Protein AF-A0A357D4H4-F1 (afdb_monomer)

Solvent-accessible surface area (backbone atoms only — not comparable to full-atom values): 7806 Å² total; per-residue (Å²): 112,72,70,62,55,54,53,52,71,74,41,50,67,60,53,51,51,52,50,49,52,51,50,51,52,51,49,57,53,60,74,63,67,78,84,83,86,59,73,69,75,79,47,66,81,84,36,70,66,51,52,49,48,52,51,50,29,73,74,76,49,67,92,80,77,86,85,83,90,84,86,66,99,58,68,88,38,75,67,47,45,49,52,51,43,51,52,43,56,57,50,52,69,38,90,89,48,89,76,65,87,48,75,76,66,40,68,38,79,43,84,51,102,90,47,81,47,78,41,72,63,109

Radius of gyration: 29.45 Å; Cα contacts (8 Å, |Δi|>4): 64; chains: 1; bounding box: 69×34×75 Å

pLDDT: mean 87.67, std 8.72, range [54.56, 97.25]

Foldseek 3Di:
DVVVVVVCVVCVPVVVVVVVVVCVVVVVVVVVDDDDPDPLVVDDCPPVVSVVQVVCCVVVNDPDDDDDDDDDPDCPDPVNLVVQVVVLVVQCPDPPDPHGDDLQPDWDWDQDPVGIDTDRND

Mean predicted aligned error: 9.95 Å

Secondary structure (DSSP, 8-state):
-HHHHHHHHH-HHHHHHHHHHHHHHHHHHHTTPPPP--GGGGS-TT-HHHHHHHHHHHHH--S---------S-TTSHHHHHHHHHHHHHHHTSTT------TTTPEEEEEETTEEEEEE--

Sequence (122 aa):
MKKLANITTNYPRTIIVITLILTVFFGYFAARVTMTTNIKEFFPQDDPRVMTYDRVEAEFGGAEYIMLALEAEDLFTPETIRNIDLITRDLEQIEGVANVRSLTSVDEIKGTEWGLELSPLV

Nearest PDB structures (foldseek):
  8tau-assembly1_N  TM=2.282E-01  e=6.348E+00  Homo sapiens

Structure (mmCIF, N/CA/C/O backbone):
data_AF-A0A357D4H4-F1
#
_entry.id   AF-A0A357D4H4-F1
#
loop_
_atom_site.group_PDB
_atom_site.id
_atom_site.type_symbol
_atom_site.label_atom_id
_atom_site.label_alt_id
_atom_site.label_comp_id
_atom_site.label_asym_id
_atom_site.label_entity_id
_atom_site.label_seq_id
_atom_site.pdbx_PDB_ins_code
_atom_site.Cartn_x
_atom_site.Cartn_y
_atom_site.Cartn_z
_atom_site.occupancy
_atom_site.B_iso_or_equiv
_atom_site.auth_seq_id
_atom_site.auth_comp_id
_atom_site.auth_asym_id
_atom_site.auth_atom_id
_atom_site.pdbx_PDB_model_num
ATOM 1 N N . MET A 1 1 ? 33.623 -11.910 -43.019 1.00 54.56 1 MET A N 1
ATOM 2 C CA . MET A 1 1 ? 34.345 -10.910 -42.194 1.00 54.56 1 MET A CA 1
ATOM 3 C C . MET A 1 1 ? 34.771 -9.651 -42.963 1.00 54.56 1 MET A C 1
ATOM 5 O O . MET A 1 1 ? 34.445 -8.570 -42.499 1.00 54.56 1 MET A O 1
ATOM 9 N N . LYS A 1 2 ? 35.394 -9.735 -44.155 1.00 59.03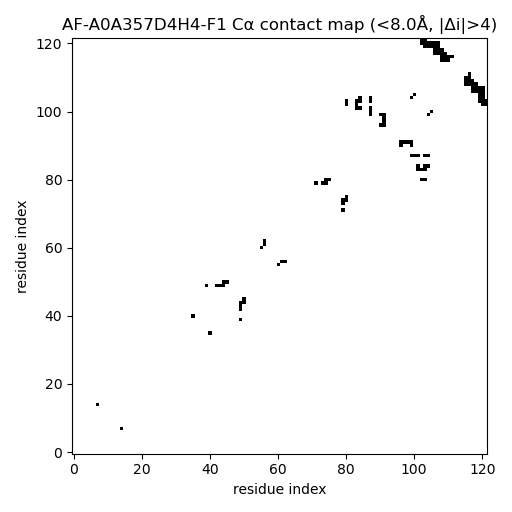 2 LYS A N 1
ATOM 10 C CA . LYS A 1 2 ? 35.844 -8.540 -44.919 1.00 59.03 2 LYS A CA 1
ATOM 11 C C . LYS A 1 2 ? 34.732 -7.539 -45.307 1.00 59.03 2 LYS A C 1
ATOM 13 O O . LYS A 1 2 ? 34.979 -6.342 -45.322 1.00 59.03 2 LYS A O 1
ATOM 18 N N . LYS A 1 3 ? 33.505 -8.010 -45.576 1.00 62.72 3 LYS A N 1
ATOM 19 C CA . LYS A 1 3 ? 32.351 -7.148 -45.923 1.00 62.72 3 LYS A CA 1
ATOM 20 C C . LYS A 1 3 ? 31.852 -6.285 -44.756 1.00 62.72 3 LYS A C 1
ATOM 22 O O . LYS A 1 3 ? 31.532 -5.126 -44.974 1.00 62.72 3 LYS A O 1
ATOM 27 N N . LEU A 1 4 ? 31.818 -6.840 -43.540 1.00 63.28 4 LEU A N 1
ATOM 28 C CA . LEU A 1 4 ? 31.440 -6.097 -42.332 1.00 63.28 4 LEU A CA 1
ATOM 29 C C . LEU A 1 4 ? 32.479 -5.018 -42.032 1.00 63.28 4 LEU A C 1
ATOM 31 O O . LEU A 1 4 ? 32.105 -3.869 -41.870 1.00 63.28 4 LEU A O 1
ATOM 35 N N . ALA A 1 5 ? 33.768 -5.372 -42.089 1.00 64.75 5 ALA A N 1
ATOM 36 C CA . ALA A 1 5 ? 34.864 -4.429 -41.876 1.00 64.75 5 ALA A CA 1
ATOM 37 C C . ALA A 1 5 ? 34.809 -3.225 -42.833 1.00 64.75 5 ALA A C 1
ATOM 39 O O . ALA A 1 5 ? 34.964 -2.100 -42.380 1.00 64.75 5 ALA A O 1
ATOM 40 N N . ASN A 1 6 ? 34.517 -3.451 -44.122 1.00 66.12 6 ASN A N 1
ATOM 41 C CA . ASN A 1 6 ? 34.421 -2.377 -45.121 1.00 66.12 6 ASN A CA 1
ATOM 42 C C . ASN A 1 6 ? 33.239 -1.421 -44.884 1.00 66.12 6 ASN A C 1
ATOM 44 O O . ASN A 1 6 ? 33.313 -0.244 -45.221 1.00 66.12 6 ASN A O 1
ATOM 48 N N . ILE A 1 7 ? 32.137 -1.922 -44.322 1.00 68.38 7 ILE A N 1
ATOM 49 C CA . ILE A 1 7 ? 30.976 -1.098 -43.963 1.00 68.38 7 ILE A CA 1
ATOM 50 C C . ILE A 1 7 ? 31.313 -0.220 -42.752 1.00 68.38 7 ILE A C 1
ATOM 52 O O . ILE A 1 7 ? 30.966 0.962 -42.744 1.00 68.38 7 ILE A O 1
ATOM 56 N N . THR A 1 8 ? 32.048 -0.759 -41.772 1.00 68.00 8 THR A N 1
ATOM 57 C CA . THR A 1 8 ? 32.466 -0.008 -40.583 1.00 68.00 8 THR A CA 1
ATOM 58 C C . THR A 1 8 ? 33.466 1.103 -40.895 1.00 68.00 8 THR A C 1
ATOM 60 O O . THR A 1 8 ? 33.368 2.180 -40.311 1.00 68.00 8 THR A O 1
ATOM 63 N N . THR A 1 9 ? 34.400 0.889 -41.829 1.00 72.12 9 THR A N 1
ATOM 64 C CA . THR A 1 9 ? 35.382 1.912 -42.233 1.00 72.12 9 THR A CA 1
ATOM 65 C C . THR A 1 9 ? 34.817 2.985 -43.160 1.00 72.12 9 THR A C 1
ATOM 67 O O . THR A 1 9 ? 35.269 4.124 -43.082 1.00 72.12 9 THR A O 1
ATOM 70 N N . ASN A 1 10 ? 33.832 2.668 -44.008 1.00 76.81 10 ASN A N 1
ATOM 71 C CA . ASN A 1 10 ? 33.301 3.632 -44.982 1.00 76.81 10 ASN A CA 1
ATOM 72 C C . ASN A 1 10 ? 32.217 4.564 -44.408 1.00 76.81 10 ASN A C 1
ATOM 74 O O . ASN A 1 10 ? 32.049 5.672 -44.914 1.00 76.81 10 ASN A O 1
ATOM 78 N N . TYR A 1 11 ? 31.503 4.159 -43.348 1.00 81.31 11 TYR A N 1
ATOM 79 C CA . TYR A 1 11 ? 30.424 4.961 -42.744 1.00 81.31 11 TYR A CA 1
ATOM 80 C C . TYR A 1 11 ? 30.473 5.017 -41.202 1.00 81.31 11 TYR A C 1
ATOM 82 O O . TYR A 1 11 ? 29.457 4.776 -40.541 1.00 81.31 11 TYR A O 1
ATOM 90 N N . PRO A 1 12 ? 31.617 5.380 -40.587 1.00 82.75 12 PRO A N 1
ATOM 91 C CA . PRO A 1 12 ? 31.778 5.337 -39.132 1.00 82.75 12 PRO A CA 1
ATOM 92 C C . PRO A 1 12 ? 30.795 6.262 -38.400 1.00 82.75 12 PRO A C 1
ATOM 94 O O . PRO A 1 12 ? 30.221 5.878 -37.385 1.00 82.75 12 PRO A O 1
ATOM 97 N N . ARG A 1 13 ? 30.528 7.460 -38.941 1.00 85.75 13 ARG A N 1
ATOM 98 C CA . ARG A 1 13 ? 29.590 8.424 -38.337 1.00 85.75 13 ARG A CA 1
ATOM 99 C C . ARG A 1 13 ? 28.150 7.911 -38.334 1.00 85.75 13 ARG A C 1
ATOM 101 O O . ARG A 1 13 ? 27.470 8.040 -37.323 1.00 85.75 13 ARG A O 1
ATOM 108 N N . THR A 1 14 ? 27.700 7.297 -39.427 1.00 86.94 14 THR A N 1
ATOM 109 C CA . THR A 1 14 ? 26.339 6.749 -39.538 1.00 86.94 14 THR A CA 1
ATOM 110 C C . THR A 1 14 ? 26.121 5.610 -38.547 1.00 86.94 14 THR A C 1
ATOM 112 O O . THR A 1 14 ? 25.091 5.564 -37.884 1.00 86.94 14 THR A O 1
ATOM 115 N N . ILE A 1 15 ? 27.110 4.727 -38.387 1.00 89.12 15 ILE A N 1
ATOM 116 C CA . ILE A 1 15 ? 27.037 3.610 -37.435 1.00 89.12 15 ILE A CA 1
ATOM 117 C C . ILE A 1 15 ? 27.005 4.121 -35.994 1.00 89.12 15 ILE A C 1
ATOM 119 O O . ILE A 1 15 ? 26.206 3.631 -35.197 1.00 89.12 15 ILE A O 1
ATOM 123 N N . ILE A 1 16 ? 27.816 5.133 -35.666 1.00 91.00 16 ILE A N 1
ATOM 124 C CA . ILE A 1 16 ? 27.797 5.772 -34.344 1.00 91.00 16 ILE A CA 1
ATOM 125 C C . ILE A 1 16 ? 26.426 6.394 -34.070 1.00 91.00 16 ILE A C 1
ATOM 127 O O . ILE A 1 16 ? 25.862 6.146 -33.011 1.00 91.00 16 ILE A O 1
ATOM 131 N N . VAL A 1 17 ? 25.862 7.147 -35.019 1.00 94.88 17 VAL A N 1
ATOM 132 C CA . VAL A 1 17 ? 24.539 7.774 -34.858 1.00 94.88 17 VAL A CA 1
ATOM 133 C C . VAL A 1 17 ? 23.444 6.723 -34.678 1.00 94.88 17 VAL A C 1
ATOM 135 O O . VAL A 1 17 ? 22.638 6.848 -33.764 1.00 94.88 17 VAL A O 1
ATOM 138 N N . ILE A 1 18 ? 23.434 5.659 -35.485 1.00 94.75 18 ILE A N 1
ATOM 139 C CA . ILE A 1 18 ? 22.452 4.570 -35.354 1.00 94.75 18 ILE A CA 1
ATOM 140 C C . ILE A 1 18 ? 22.585 3.878 -33.997 1.00 94.75 18 ILE A C 1
ATOM 142 O O . ILE A 1 18 ? 21.584 3.645 -33.324 1.00 94.75 18 ILE A O 1
ATOM 146 N N . THR A 1 19 ? 23.813 3.579 -33.573 1.00 94.88 19 THR A N 1
ATOM 147 C CA . THR A 1 19 ? 24.062 2.937 -32.277 1.00 94.88 19 THR A CA 1
ATOM 148 C C . THR A 1 19 ? 23.635 3.850 -31.133 1.00 94.88 19 THR A C 1
ATOM 150 O O . THR A 1 19 ? 22.999 3.387 -30.196 1.00 94.88 19 THR A O 1
ATOM 153 N N . LEU A 1 20 ? 23.916 5.153 -31.220 1.00 96.25 20 LEU A N 1
ATOM 154 C CA . LEU A 1 20 ? 23.482 6.139 -30.232 1.00 96.25 20 LEU A CA 1
ATOM 155 C C . LEU A 1 20 ? 21.952 6.208 -30.151 1.00 96.25 20 LEU A C 1
ATOM 157 O O . LEU A 1 20 ? 21.406 6.170 -29.054 1.00 96.25 20 LEU A O 1
ATOM 161 N N . ILE A 1 21 ? 21.264 6.260 -31.295 1.00 97.19 21 ILE A N 1
ATOM 162 C CA . ILE A 1 21 ? 19.797 6.269 -31.355 1.00 97.19 21 ILE A CA 1
ATOM 163 C C . ILE A 1 21 ? 19.230 5.000 -30.719 1.00 97.19 21 ILE A C 1
ATOM 165 O O . ILE A 1 21 ? 18.328 5.097 -29.893 1.00 97.19 21 ILE A O 1
ATOM 169 N N . LEU A 1 22 ? 19.773 3.825 -31.049 1.00 97.25 22 LEU A N 1
ATOM 170 C CA . LEU A 1 22 ? 19.343 2.562 -30.447 1.00 97.25 22 LEU A CA 1
ATOM 171 C C . LEU A 1 22 ? 19.599 2.537 -28.937 1.00 97.25 22 LEU A C 1
ATOM 173 O O . LEU A 1 22 ? 18.720 2.132 -28.185 1.00 97.25 22 LEU A O 1
ATOM 177 N N . THR A 1 23 ? 20.757 3.012 -28.479 1.00 96.81 23 THR A N 1
ATOM 178 C CA . THR A 1 23 ? 21.079 3.096 -27.049 1.00 96.81 23 THR A CA 1
ATOM 179 C C . THR A 1 23 ? 20.122 4.024 -26.311 1.00 96.81 23 THR A C 1
ATOM 181 O O . THR A 1 23 ? 19.630 3.658 -25.250 1.00 96.81 23 THR A O 1
ATOM 184 N N . VAL A 1 24 ? 19.812 5.200 -26.866 1.00 97.00 24 VAL A N 1
ATOM 185 C CA . VAL A 1 24 ? 18.842 6.130 -26.265 1.00 97.00 24 VAL A CA 1
ATOM 186 C C . VAL A 1 24 ? 17.440 5.524 -26.272 1.00 97.00 24 VAL A C 1
ATOM 188 O O . VAL A 1 24 ? 16.743 5.595 -25.264 1.00 97.00 24 VAL A O 1
ATOM 191 N N . PHE A 1 25 ? 17.043 4.882 -27.372 1.00 97.19 25 PHE A N 1
ATOM 192 C CA . PHE A 1 25 ? 15.760 4.196 -27.494 1.00 97.19 25 PHE A CA 1
ATOM 193 C C . PHE A 1 25 ? 15.610 3.105 -26.428 1.00 97.19 25 PHE A C 1
ATOM 195 O O . PHE A 1 25 ? 14.676 3.154 -25.634 1.00 97.19 25 PHE A O 1
ATOM 202 N N . PHE A 1 26 ? 16.551 2.162 -26.337 1.00 96.94 26 PHE A N 1
ATOM 203 C CA . PHE A 1 26 ? 16.502 1.109 -25.321 1.00 96.94 26 PHE A CA 1
ATOM 204 C C . PHE A 1 26 ? 16.684 1.652 -23.903 1.00 96.94 26 PHE A C 1
ATOM 206 O O . PHE A 1 26 ? 16.011 1.177 -22.996 1.00 96.94 26 PHE A O 1
ATOM 213 N N . GLY A 1 27 ? 17.524 2.670 -23.708 1.00 96.69 27 GLY A N 1
ATOM 214 C CA . GLY A 1 27 ? 17.703 3.337 -22.418 1.00 96.69 27 GLY A CA 1
ATOM 215 C C . GLY A 1 27 ? 16.409 3.971 -21.905 1.00 96.69 27 GLY A C 1
ATOM 216 O O . GLY A 1 27 ? 16.096 3.856 -20.723 1.00 96.69 27 GLY A O 1
ATOM 217 N N . TYR A 1 28 ? 15.609 4.559 -22.798 1.00 96.62 28 TYR A N 1
ATOM 218 C CA . TYR A 1 28 ? 14.296 5.105 -22.461 1.00 96.62 28 TYR A CA 1
ATOM 219 C C . TYR A 1 28 ? 13.317 4.030 -21.969 1.00 96.62 28 TYR A C 1
ATOM 221 O O . TYR A 1 28 ? 12.601 4.251 -20.994 1.00 96.62 28 TYR A O 1
ATOM 229 N N . PHE A 1 29 ? 13.294 2.858 -22.610 1.00 95.19 29 PHE A N 1
ATOM 230 C CA . PHE A 1 29 ? 12.447 1.745 -22.167 1.00 95.19 29 PHE A CA 1
ATOM 231 C C . PHE A 1 29 ? 12.984 1.058 -20.910 1.00 95.19 29 PHE A C 1
ATOM 233 O O . PHE A 1 29 ? 12.198 0.700 -20.039 1.00 95.19 29 PHE A O 1
ATOM 240 N N . ALA A 1 30 ? 14.303 0.924 -20.775 1.00 94.25 30 ALA A N 1
ATOM 241 C CA . ALA A 1 30 ? 14.932 0.363 -19.584 1.00 94.25 30 ALA A CA 1
ATOM 242 C C . ALA A 1 30 ? 14.607 1.194 -18.332 1.00 94.25 30 ALA A C 1
ATOM 244 O O . ALA A 1 30 ? 14.316 0.633 -17.282 1.00 94.25 30 ALA A O 1
ATOM 245 N N . ALA A 1 31 ? 14.564 2.525 -18.459 1.00 91.38 31 ALA A N 1
ATOM 246 C CA . ALA A 1 31 ? 14.166 3.423 -17.375 1.00 91.38 31 ALA A CA 1
ATOM 247 C C . ALA A 1 31 ? 12.681 3.305 -16.970 1.00 91.38 31 ALA A C 1
ATOM 249 O O . ALA A 1 31 ? 12.289 3.841 -15.938 1.00 91.38 31 ALA A O 1
ATOM 250 N N . ARG A 1 32 ? 11.847 2.628 -17.771 1.00 93.00 32 ARG A N 1
ATOM 251 C CA . ARG A 1 32 ? 10.416 2.399 -17.500 1.00 93.00 32 ARG A CA 1
ATOM 252 C C . ARG A 1 32 ? 10.117 1.022 -16.913 1.00 93.00 32 ARG A C 1
ATOM 254 O O . ARG A 1 32 ? 8.951 0.712 -16.694 1.00 93.00 32 ARG A O 1
ATOM 261 N N . VAL A 1 33 ? 11.132 0.187 -16.697 1.00 90.62 33 VAL A N 1
ATOM 262 C CA . VAL A 1 33 ? 10.942 -1.122 -16.067 1.00 90.62 33 VAL A CA 1
ATOM 263 C C . VAL A 1 33 ? 10.474 -0.909 -14.629 1.00 90.62 33 VAL A C 1
ATOM 265 O O . VAL A 1 33 ? 11.168 -0.284 -13.829 1.00 90.62 33 VAL A O 1
ATOM 268 N N . THR A 1 34 ? 9.287 -1.416 -14.310 1.00 85.50 34 THR A N 1
ATOM 269 C CA . THR A 1 34 ? 8.712 -1.376 -12.965 1.00 85.50 34 THR A CA 1
ATOM 270 C C . THR A 1 34 ? 9.067 -2.647 -12.210 1.00 85.50 34 THR A C 1
ATOM 272 O O . THR A 1 34 ? 9.060 -3.740 -12.776 1.00 85.50 34 THR A O 1
ATOM 275 N N . MET A 1 35 ? 9.358 -2.508 -10.921 1.00 81.25 35 MET A N 1
ATOM 276 C CA . MET A 1 35 ? 9.521 -3.647 -10.024 1.00 81.25 35 MET A CA 1
ATOM 277 C C . MET A 1 35 ? 8.179 -3.903 -9.345 1.00 81.25 35 MET A C 1
ATOM 279 O O . MET A 1 35 ? 7.606 -2.976 -8.776 1.00 81.25 35 MET A O 1
ATOM 283 N N . THR A 1 36 ? 7.690 -5.139 -9.406 1.00 78.50 36 THR A N 1
ATOM 284 C CA . THR A 1 36 ? 6.565 -5.570 -8.573 1.00 78.50 36 THR A CA 1
ATOM 285 C C . THR A 1 36 ? 7.091 -6.148 -7.263 1.00 78.50 36 THR A C 1
ATOM 287 O O . THR A 1 36 ? 8.089 -6.873 -7.243 1.00 78.50 36 THR A O 1
ATOM 290 N N . THR A 1 37 ? 6.435 -5.814 -6.157 1.00 78.12 37 THR A N 1
ATOM 291 C CA . THR A 1 37 ? 6.645 -6.448 -4.847 1.00 78.12 37 THR A CA 1
ATOM 292 C C . THR A 1 37 ? 5.538 -7.442 -4.518 1.00 78.12 37 THR A C 1
ATOM 294 O O . THR A 1 37 ? 5.574 -8.063 -3.457 1.00 78.12 37 THR A O 1
ATOM 297 N N . ASN A 1 38 ? 4.552 -7.598 -5.405 1.00 78.94 38 ASN A N 1
ATOM 298 C CA . ASN A 1 38 ? 3.420 -8.465 -5.150 1.00 78.94 38 ASN A CA 1
ATOM 299 C C . ASN A 1 38 ? 3.845 -9.926 -5.319 1.00 78.94 38 ASN A C 1
ATOM 301 O O . ASN A 1 38 ? 4.145 -10.383 -6.423 1.00 78.94 38 ASN A O 1
ATOM 305 N N . ILE A 1 39 ? 3.849 -10.679 -4.216 1.00 79.19 39 ILE A N 1
ATOM 306 C CA . ILE A 1 39 ? 4.243 -12.090 -4.231 1.00 79.1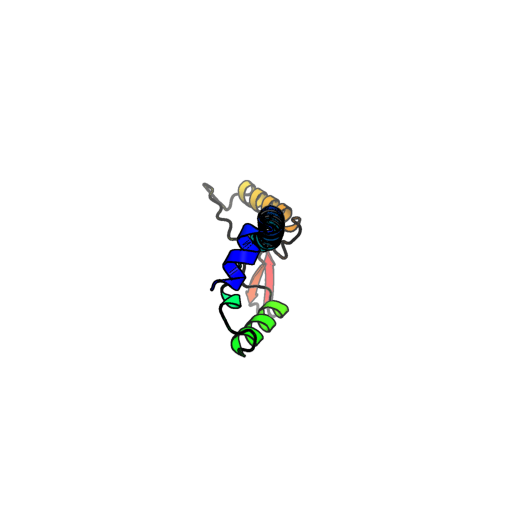9 39 ILE A CA 1
ATOM 307 C C . ILE A 1 39 ? 3.345 -12.937 -5.150 1.00 79.19 39 ILE A C 1
ATOM 309 O O . ILE A 1 39 ? 3.791 -13.950 -5.686 1.00 79.19 39 ILE A O 1
ATOM 313 N N . LYS A 1 40 ? 2.100 -12.499 -5.385 1.00 81.62 40 LYS A N 1
ATOM 314 C CA . LYS A 1 40 ? 1.151 -13.132 -6.307 1.00 81.62 40 LYS A CA 1
ATOM 315 C C . LYS A 1 40 ? 1.670 -13.149 -7.745 1.00 81.62 40 LYS A C 1
ATOM 317 O O . LYS A 1 40 ? 1.471 -14.135 -8.446 1.00 81.62 40 LYS A O 1
ATOM 322 N N . GLU A 1 41 ? 2.378 -12.104 -8.175 1.00 83.56 41 GLU A N 1
ATOM 323 C CA . GLU A 1 41 ? 2.897 -11.988 -9.546 1.00 83.56 41 GLU A CA 1
ATOM 324 C C . GLU A 1 41 ? 4.036 -12.974 -9.851 1.00 83.56 41 GLU A C 1
ATOM 326 O O . GLU A 1 41 ? 4.363 -13.201 -11.014 1.00 83.56 41 GLU A O 1
ATOM 331 N N . PHE A 1 42 ? 4.609 -13.622 -8.831 1.00 86.31 42 PHE A N 1
ATOM 332 C CA . PHE A 1 42 ? 5.582 -14.701 -9.023 1.00 86.31 42 PHE A CA 1
ATOM 333 C C . PHE A 1 42 ? 4.928 -16.029 -9.433 1.00 86.31 42 PHE A C 1
ATOM 335 O O . PHE A 1 42 ? 5.635 -16.959 -9.825 1.00 86.31 42 PHE A O 1
ATOM 342 N N . PHE A 1 43 ? 3.598 -16.135 -9.348 1.00 89.31 43 PHE A N 1
ATOM 343 C CA . PHE A 1 43 ? 2.848 -17.324 -9.737 1.00 89.31 43 PHE A CA 1
ATOM 344 C C . PHE A 1 43 ? 2.220 -17.171 -11.134 1.00 89.31 43 PHE A C 1
ATOM 346 O O . PHE A 1 43 ? 1.871 -16.058 -11.543 1.00 89.31 43 PHE A O 1
ATOM 353 N N . PRO A 1 44 ? 2.038 -18.285 -11.874 1.00 90.31 44 PRO A N 1
ATOM 354 C CA . PRO A 1 44 ? 1.278 -18.277 -13.118 1.00 90.31 44 PRO A CA 1
ATOM 355 C C . PRO A 1 44 ? -0.144 -17.759 -12.886 1.00 90.31 44 PRO A C 1
ATOM 357 O O . PRO A 1 44 ? -0.841 -18.212 -11.979 1.00 90.31 44 PRO A O 1
ATOM 360 N N . GLN A 1 45 ? -0.574 -16.810 -13.714 1.00 84.81 45 GLN A N 1
ATOM 361 C CA . GLN A 1 45 ? -1.878 -16.150 -13.574 1.00 84.81 45 GLN A CA 1
ATOM 362 C C . GLN A 1 45 ? -3.060 -17.087 -13.887 1.00 84.81 45 GLN A C 1
ATOM 364 O O . GLN A 1 45 ? -4.193 -16.821 -13.502 1.00 84.81 45 GLN A O 1
ATOM 369 N N . ASP A 1 46 ? -2.800 -18.195 -14.579 1.00 89.31 46 ASP A N 1
ATOM 370 C CA . ASP A 1 46 ? -3.750 -19.259 -14.901 1.00 89.31 46 ASP A CA 1
ATOM 371 C C . ASP A 1 46 ? -3.851 -20.344 -13.811 1.00 89.31 46 ASP A C 1
ATOM 373 O O . ASP A 1 46 ? -4.620 -21.298 -13.955 1.00 89.31 46 ASP A O 1
ATOM 377 N N . ASP A 1 47 ? -3.117 -20.210 -12.701 1.00 92.38 47 ASP A N 1
ATOM 378 C CA . ASP A 1 47 ? -3.228 -21.133 -11.575 1.00 92.38 47 ASP A CA 1
ATOM 379 C C . ASP A 1 47 ? -4.595 -20.970 -10.870 1.00 92.38 47 ASP A C 1
ATOM 381 O O . ASP A 1 47 ? -4.957 -19.867 -10.444 1.00 92.38 47 ASP A O 1
ATOM 385 N N . PRO A 1 48 ? -5.365 -22.057 -10.663 1.00 91.88 48 PRO A N 1
ATOM 386 C CA . PRO A 1 48 ? -6.688 -21.985 -10.040 1.00 91.88 48 PRO A CA 1
ATOM 387 C C . PRO A 1 48 ? -6.671 -21.407 -8.615 1.00 91.88 48 PRO A C 1
ATOM 389 O O . PRO A 1 48 ? -7.688 -20.886 -8.147 1.00 91.88 48 PRO A O 1
ATOM 392 N N . ARG A 1 49 ? -5.535 -21.474 -7.909 1.00 89.56 49 ARG A N 1
ATOM 393 C CA . ARG A 1 49 ? -5.369 -20.885 -6.573 1.00 89.56 49 ARG A CA 1
ATOM 394 C C . ARG A 1 49 ? -5.253 -19.367 -6.643 1.00 89.56 49 ARG A C 1
ATOM 396 O O . ARG A 1 49 ? -5.864 -18.704 -5.813 1.00 89.56 49 ARG A O 1
ATOM 403 N N . VAL A 1 50 ? -4.548 -18.833 -7.644 1.00 89.38 50 VAL A N 1
ATOM 404 C CA . VAL A 1 50 ? -4.461 -17.384 -7.897 1.00 89.38 50 VAL A CA 1
ATOM 405 C C . VAL A 1 50 ? -5.848 -16.846 -8.239 1.00 89.38 50 VAL A C 1
ATOM 407 O O . VAL A 1 50 ? -6.326 -15.930 -7.581 1.00 89.38 50 VAL A O 1
ATOM 410 N N . MET A 1 51 ? -6.573 -17.521 -9.135 1.00 90.19 51 MET A N 1
ATOM 411 C CA . MET A 1 51 ? -7.947 -17.136 -9.480 1.00 90.19 51 MET A CA 1
ATOM 412 C C . MET A 1 51 ? -8.905 -17.165 -8.281 1.00 90.19 51 MET A C 1
ATOM 414 O O . MET A 1 51 ? -9.824 -16.354 -8.190 1.00 90.19 51 MET A O 1
ATOM 418 N N . THR A 1 52 ? -8.739 -18.134 -7.376 1.00 90.25 52 THR A N 1
ATOM 419 C CA . THR A 1 52 ? -9.554 -18.216 -6.155 1.00 90.25 52 THR A CA 1
ATOM 420 C C . THR A 1 52 ? -9.208 -17.080 -5.200 1.00 90.25 52 THR A C 1
ATOM 422 O O . THR A 1 52 ? -10.115 -16.456 -4.656 1.00 90.25 52 THR A O 1
ATOM 425 N N . TYR A 1 53 ? -7.918 -16.788 -5.033 1.00 88.12 53 TYR A N 1
ATOM 426 C CA . TYR A 1 53 ? -7.446 -15.669 -4.228 1.00 88.12 53 TYR A CA 1
ATOM 427 C C . TYR A 1 53 ? -8.006 -14.337 -4.741 1.00 88.12 53 TYR A C 1
ATOM 429 O O . TYR A 1 53 ? -8.587 -13.596 -3.958 1.00 88.12 53 TYR A O 1
ATOM 437 N N . ASP A 1 54 ? -7.942 -14.085 -6.051 1.00 87.94 54 ASP A N 1
ATOM 438 C CA . ASP A 1 54 ? -8.458 -12.852 -6.660 1.00 87.94 54 ASP A CA 1
ATOM 439 C C . ASP A 1 54 ? -9.964 -12.673 -6.439 1.00 87.94 54 ASP A C 1
ATOM 441 O O . ASP A 1 54 ? -10.431 -11.560 -6.211 1.00 87.94 54 ASP A O 1
ATOM 445 N N . ARG A 1 55 ? -10.742 -13.764 -6.461 1.00 89.25 55 ARG A N 1
ATOM 446 C CA . ARG A 1 55 ? -12.179 -13.702 -6.145 1.00 89.25 55 ARG A CA 1
ATOM 447 C C . ARG A 1 55 ? -12.436 -13.355 -4.686 1.00 89.25 55 ARG A C 1
ATOM 449 O O . ARG A 1 55 ? -13.341 -12.580 -4.408 1.00 89.25 55 ARG A O 1
ATOM 456 N N . VAL A 1 56 ? -11.680 -13.950 -3.765 1.00 88.81 56 VAL A N 1
ATOM 457 C CA . VAL A 1 56 ? -11.821 -13.661 -2.331 1.00 88.81 56 VAL A CA 1
ATOM 458 C C . VAL A 1 56 ? -11.431 -12.213 -2.050 1.00 88.81 56 VAL A C 1
ATOM 460 O O . VAL A 1 56 ? -12.163 -11.519 -1.357 1.00 88.81 56 VAL A O 1
ATOM 463 N N . GLU A 1 57 ? -10.331 -11.742 -2.631 1.00 85.31 57 GLU A N 1
ATOM 464 C CA . GLU A 1 57 ? -9.878 -10.357 -2.513 1.00 85.31 57 GLU A CA 1
ATOM 465 C C . GLU A 1 57 ? -10.883 -9.357 -3.105 1.00 85.31 57 GLU A C 1
ATOM 467 O O . GLU A 1 57 ? -11.137 -8.317 -2.503 1.00 85.31 57 GLU A O 1
ATOM 472 N N . ALA A 1 58 ? -11.507 -9.678 -4.240 1.00 84.00 58 ALA A N 1
ATOM 473 C CA . ALA A 1 58 ? -12.531 -8.824 -4.837 1.00 84.00 58 ALA A CA 1
ATOM 474 C C . ALA A 1 58 ? -13.816 -8.739 -3.993 1.00 84.00 58 ALA A C 1
ATOM 476 O O . ALA A 1 58 ? -14.446 -7.685 -3.957 1.00 84.00 58 ALA A O 1
ATOM 477 N N . GLU A 1 59 ? -14.208 -9.831 -3.330 1.00 85.38 59 GLU A N 1
ATOM 478 C CA . GLU A 1 59 ? -15.458 -9.902 -2.559 1.00 85.38 59 GLU A CA 1
ATOM 479 C C . GLU A 1 59 ? -15.298 -9.386 -1.121 1.00 85.38 59 GLU A C 1
ATOM 481 O O . GLU A 1 59 ? -16.173 -8.700 -0.598 1.00 85.38 59 GLU A O 1
ATOM 486 N N . PHE A 1 60 ? -14.180 -9.712 -0.469 1.00 82.31 60 PHE A N 1
ATOM 487 C CA . PHE A 1 60 ? -13.953 -9.440 0.955 1.00 82.31 60 PHE A CA 1
ATOM 488 C C . PHE A 1 60 ? -12.897 -8.356 1.214 1.00 82.31 60 PHE A C 1
ATOM 490 O O . PHE A 1 60 ? -12.694 -7.973 2.366 1.00 82.31 60 PHE A O 1
ATOM 497 N N . GLY A 1 61 ? -12.247 -7.843 0.166 1.00 74.06 61 GLY A N 1
ATOM 498 C CA . GLY A 1 61 ? -11.127 -6.912 0.263 1.00 74.06 61 GLY A CA 1
ATOM 499 C C . GLY A 1 61 ? -9.769 -7.616 0.308 1.00 74.06 61 GLY A C 1
ATOM 500 O O . GLY A 1 61 ? -9.652 -8.797 0.646 1.00 74.06 61 GLY A O 1
ATOM 501 N N . GLY A 1 62 ? -8.725 -6.875 -0.064 1.00 71.69 62 GLY A N 1
ATOM 502 C CA . GLY A 1 62 ? -7.352 -7.373 -0.086 1.00 71.69 62 GLY A CA 1
ATOM 503 C C . GLY A 1 62 ? -6.794 -7.678 1.300 1.00 71.69 62 GLY A C 1
ATOM 504 O O . GLY A 1 62 ? -7.202 -7.105 2.309 1.00 71.69 62 GLY A O 1
ATOM 505 N N . ALA A 1 63 ? -5.815 -8.582 1.340 1.00 68.88 63 ALA A N 1
ATOM 506 C CA . ALA A 1 63 ? -5.068 -8.903 2.557 1.00 68.88 63 ALA A CA 1
ATOM 507 C C . ALA A 1 63 ? -3.959 -7.879 2.866 1.00 68.88 63 ALA A C 1
ATOM 509 O O . ALA A 1 63 ? -3.256 -8.017 3.866 1.00 68.88 63 ALA A O 1
ATOM 510 N N . GLU A 1 64 ? -3.769 -6.879 2.003 1.00 74.31 64 GLU A N 1
ATOM 511 C CA . GLU A 1 64 ? -2.793 -5.817 2.208 1.00 74.31 64 GLU A CA 1
ATOM 512 C C . GLU A 1 64 ? -3.383 -4.734 3.111 1.00 74.31 64 GLU A C 1
ATOM 514 O O . GLU A 1 64 ? -4.326 -4.031 2.753 1.00 74.31 64 GLU A O 1
ATOM 519 N N . TYR A 1 65 ? -2.809 -4.595 4.300 1.00 83.94 65 TYR A N 1
ATOM 520 C CA . TYR A 1 65 ? -3.148 -3.541 5.245 1.00 83.94 65 TYR A CA 1
ATOM 521 C C . TYR A 1 65 ? -1.875 -2.919 5.808 1.00 83.94 65 TYR A C 1
ATOM 523 O O . TYR A 1 65 ? -0.836 -3.568 5.946 1.00 83.94 65 TYR A O 1
ATOM 531 N N . ILE A 1 66 ? -1.973 -1.644 6.170 1.00 87.25 66 ILE A N 1
ATOM 532 C CA . ILE A 1 66 ? -0.930 -0.943 6.913 1.00 87.25 66 ILE A CA 1
ATOM 533 C C . ILE A 1 66 ? -1.270 -1.062 8.396 1.00 87.25 66 ILE A C 1
ATOM 535 O O . ILE A 1 66 ? -2.365 -0.701 8.819 1.00 87.25 66 ILE A O 1
ATOM 539 N N . MET A 1 67 ? -0.330 -1.574 9.189 1.00 90.94 67 MET A N 1
ATOM 540 C CA . MET A 1 67 ? -0.454 -1.611 10.645 1.00 90.94 67 MET A CA 1
ATOM 541 C C . MET A 1 67 ? 0.211 -0.374 11.248 1.00 90.94 67 MET A C 1
ATOM 543 O O . MET A 1 67 ? 1.398 -0.136 11.020 1.00 90.94 67 MET A O 1
ATOM 547 N N . LEU A 1 68 ? -0.539 0.378 12.051 1.00 91.75 68 LEU A N 1
ATOM 548 C CA . LEU A 1 68 ? -0.032 1.503 12.833 1.00 91.75 68 LEU A CA 1
ATOM 549 C C . LEU A 1 68 ? -0.017 1.113 14.312 1.00 91.75 68 LEU A C 1
ATOM 551 O O . LEU A 1 68 ? -1.059 0.808 14.888 1.00 91.75 68 LEU A O 1
ATOM 555 N N . ALA A 1 69 ? 1.167 1.115 14.923 1.00 92.69 69 ALA A N 1
ATOM 556 C CA . ALA A 1 69 ? 1.321 0.879 16.354 1.00 92.69 69 ALA A CA 1
ATOM 557 C C . ALA A 1 69 ? 1.306 2.218 17.102 1.00 92.69 69 ALA A C 1
ATOM 559 O O . ALA A 1 69 ? 2.064 3.125 16.760 1.00 92.69 69 ALA A O 1
ATOM 560 N N . LEU A 1 70 ? 0.449 2.327 18.117 1.00 90.69 70 LEU A N 1
ATOM 561 C CA . LEU A 1 70 ? 0.334 3.502 18.978 1.00 90.69 70 LEU A CA 1
ATOM 562 C C . LEU A 1 70 ? 0.825 3.155 20.384 1.00 90.69 70 LEU A C 1
ATOM 564 O O . LEU A 1 70 ? 0.499 2.093 20.912 1.00 90.69 70 LEU A O 1
ATOM 568 N N . GLU A 1 71 ? 1.586 4.064 20.986 1.00 92.12 71 GLU A N 1
ATOM 569 C CA . GLU A 1 71 ? 2.096 3.945 22.351 1.00 92.12 71 GLU A CA 1
ATOM 570 C C . GLU A 1 71 ? 1.633 5.153 23.173 1.00 92.12 71 GLU A C 1
ATOM 572 O O . GLU A 1 71 ? 1.729 6.295 22.722 1.00 92.12 71 GLU A O 1
ATOM 577 N N . ALA A 1 72 ? 1.111 4.892 24.371 1.00 90.75 72 ALA A N 1
ATOM 578 C CA . ALA A 1 72 ? 0.703 5.893 25.353 1.00 90.75 72 ALA A CA 1
ATOM 579 C C . ALA A 1 72 ? 0.869 5.313 26.766 1.00 90.75 72 ALA A C 1
ATOM 581 O O . ALA A 1 72 ? 0.849 4.093 26.929 1.00 90.75 72 ALA A O 1
ATOM 582 N N . GLU A 1 73 ? 0.994 6.171 27.785 1.00 91.38 73 GLU A N 1
ATOM 583 C CA . GLU A 1 73 ? 1.037 5.721 29.189 1.00 91.38 73 GLU A CA 1
ATOM 584 C C . GLU A 1 73 ? -0.241 4.962 29.583 1.00 91.38 73 GLU A C 1
ATOM 586 O O . GLU A 1 73 ? -0.165 3.913 30.220 1.00 91.38 73 GLU A O 1
ATOM 591 N N . ASP A 1 74 ? -1.403 5.470 29.159 1.00 91.94 74 ASP A N 1
ATOM 592 C CA . ASP A 1 74 ? -2.698 4.799 29.270 1.00 91.94 74 ASP A CA 1
ATOM 593 C C . ASP A 1 74 ? -3.539 5.051 28.005 1.00 91.94 74 ASP A C 1
ATOM 595 O O . ASP A 1 74 ? -3.842 6.190 27.619 1.00 91.94 74 ASP A O 1
ATOM 599 N N . LEU A 1 75 ? -3.901 3.955 27.337 1.00 89.25 75 LEU A N 1
ATOM 600 C CA . LEU A 1 75 ? -4.681 3.958 26.102 1.00 89.25 75 LEU A CA 1
ATOM 601 C C . LEU A 1 75 ? -6.174 4.219 26.342 1.00 89.25 75 LEU A C 1
ATOM 603 O O . LEU A 1 75 ? -6.858 4.651 25.420 1.00 89.25 75 LEU A O 1
ATOM 607 N N . PHE A 1 76 ? -6.673 3.996 27.560 1.00 90.69 76 PHE A N 1
ATOM 608 C CA . PHE A 1 76 ? -8.100 4.069 27.894 1.00 90.69 76 PHE A CA 1
ATOM 609 C C . PHE A 1 76 ? -8.510 5.408 28.518 1.00 90.69 76 PHE A C 1
ATOM 611 O O . PHE A 1 76 ? -9.602 5.536 29.075 1.00 90.69 76 PHE A O 1
ATOM 618 N N . THR A 1 77 ? -7.664 6.434 28.413 1.00 93.81 77 THR A N 1
ATOM 619 C CA . THR A 1 77 ? -8.040 7.787 28.835 1.00 93.81 77 THR A CA 1
ATOM 620 C C . THR A 1 77 ? -8.934 8.455 27.781 1.00 93.81 77 THR A C 1
ATOM 622 O O . THR A 1 77 ? -8.731 8.248 26.581 1.00 93.81 77 THR A O 1
ATOM 625 N N . PRO A 1 78 ? -9.892 9.317 28.179 1.00 93.06 78 PRO A N 1
ATOM 626 C CA . PRO A 1 78 ? -10.756 10.020 27.225 1.00 93.06 78 PRO A CA 1
ATOM 627 C C . PRO A 1 78 ? -9.983 10.842 26.186 1.00 93.06 78 PRO A C 1
ATOM 629 O O . PRO A 1 78 ? -10.426 10.987 25.049 1.00 93.06 78 PRO A O 1
ATOM 632 N N . GLU A 1 79 ? -8.826 11.383 26.573 1.00 93.56 79 GLU A N 1
ATOM 633 C CA . GLU A 1 79 ? -7.949 12.134 25.679 1.00 93.56 79 GLU A CA 1
ATOM 634 C C . GLU A 1 79 ? -7.295 11.222 24.634 1.00 93.56 79 GLU A C 1
ATOM 636 O O . GLU A 1 79 ? -7.392 11.506 23.440 1.00 93.56 79 GLU A O 1
ATOM 641 N N . THR A 1 80 ? -6.698 10.098 25.051 1.00 94.38 80 THR A N 1
ATOM 642 C CA . THR A 1 80 ? -6.076 9.144 24.121 1.00 94.38 80 THR A CA 1
ATOM 643 C C . THR A 1 80 ? -7.099 8.557 23.151 1.00 94.38 80 THR A C 1
ATOM 645 O O . THR A 1 80 ? -6.856 8.542 21.946 1.00 94.38 80 THR A O 1
ATOM 648 N N . ILE A 1 81 ? -8.272 8.148 23.644 1.00 94.38 81 ILE A N 1
ATOM 649 C CA . ILE A 1 81 ? -9.358 7.614 22.811 1.00 94.38 81 ILE A CA 1
ATOM 650 C C . ILE A 1 81 ? -9.818 8.647 21.777 1.00 94.38 81 ILE A C 1
ATOM 652 O O . ILE A 1 81 ? -9.966 8.323 20.599 1.00 94.38 81 ILE A O 1
ATOM 656 N N . ARG A 1 82 ? -9.969 9.916 22.179 1.00 94.50 82 ARG A N 1
ATOM 657 C CA . ARG A 1 82 ? -10.311 11.001 21.252 1.00 94.50 82 ARG A CA 1
ATOM 658 C C . ARG A 1 82 ? -9.239 11.205 20.183 1.00 94.50 82 ARG A C 1
ATOM 660 O O . ARG A 1 82 ? -9.576 11.439 19.027 1.00 94.50 82 ARG A O 1
ATOM 667 N N . ASN A 1 83 ? -7.964 11.123 20.552 1.00 94.38 83 ASN A N 1
ATOM 668 C CA . ASN A 1 83 ? -6.869 11.248 19.593 1.00 94.38 83 ASN A CA 1
ATOM 669 C C . ASN A 1 83 ? -6.866 10.081 18.592 1.00 94.38 83 ASN A C 1
ATOM 671 O O . ASN A 1 83 ? -6.664 10.312 17.402 1.00 94.38 83 ASN A O 1
ATOM 675 N N . ILE A 1 84 ? -7.153 8.854 19.043 1.00 94.94 84 ILE A N 1
ATOM 676 C CA . ILE A 1 84 ? -7.306 7.683 18.166 1.00 94.94 84 ILE A CA 1
ATOM 677 C C . ILE A 1 84 ? -8.472 7.880 17.189 1.00 94.94 84 ILE A C 1
ATOM 679 O O . ILE A 1 84 ? -8.305 7.613 15.999 1.00 94.94 84 ILE A O 1
ATOM 683 N N . ASP A 1 85 ? -9.621 8.383 17.650 1.00 94.81 85 ASP A N 1
ATOM 684 C CA . ASP A 1 85 ? -10.779 8.675 16.791 1.00 94.81 85 ASP A CA 1
ATOM 685 C C . ASP A 1 85 ? -10.446 9.732 15.725 1.00 94.81 85 ASP A C 1
ATOM 687 O O . ASP A 1 85 ? -10.748 9.541 14.549 1.00 94.81 85 ASP A O 1
ATOM 691 N N . LEU A 1 86 ? -9.743 10.807 16.101 1.00 95.69 86 LEU A N 1
ATOM 692 C CA . LEU A 1 86 ? -9.297 11.831 15.149 1.00 95.69 86 LEU A CA 1
ATOM 693 C C . LEU A 1 86 ? 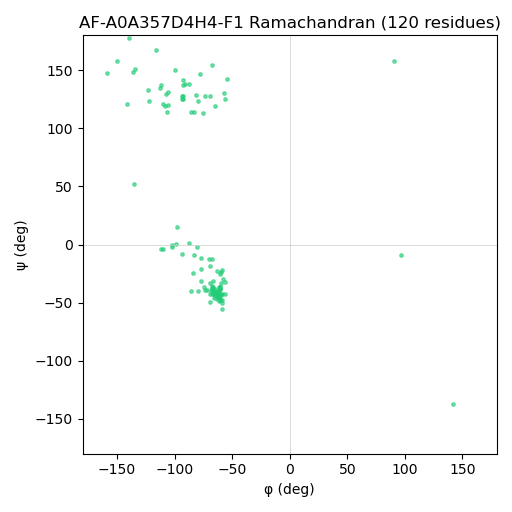-8.351 11.255 14.088 1.00 95.69 86 LEU A C 1
ATOM 695 O O . LEU A 1 86 ? -8.591 11.443 12.900 1.00 95.69 86 LEU A O 1
ATOM 699 N N . ILE A 1 87 ? -7.332 10.496 14.504 1.00 95.12 87 ILE A N 1
ATOM 700 C CA . ILE A 1 87 ? -6.403 9.833 13.576 1.00 95.12 87 ILE A CA 1
ATOM 701 C C . ILE A 1 87 ? -7.161 8.881 12.645 1.00 95.12 87 ILE A C 1
ATOM 703 O O . IL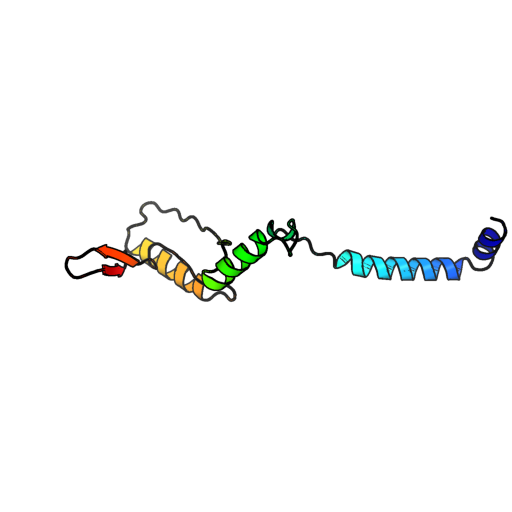E A 1 87 ? -6.900 8.857 11.446 1.00 95.12 87 ILE A O 1
ATOM 707 N N . THR A 1 88 ? -8.109 8.112 13.183 1.00 95.38 88 THR A N 1
ATOM 708 C CA . THR A 1 88 ? -8.926 7.173 12.403 1.00 95.38 88 THR A CA 1
ATOM 709 C C . THR A 1 88 ? -9.685 7.911 11.300 1.00 95.38 88 THR A C 1
ATOM 711 O O . THR A 1 88 ? -9.556 7.552 10.132 1.00 95.38 88 THR A O 1
ATOM 714 N N . ARG A 1 89 ? -10.393 8.995 11.642 1.00 95.25 89 ARG A N 1
ATOM 715 C CA . ARG A 1 89 ? -11.168 9.799 10.682 1.00 95.25 89 ARG A CA 1
ATOM 716 C C . ARG A 1 89 ? -10.297 10.502 9.647 1.00 95.25 89 ARG A C 1
ATOM 718 O O . ARG A 1 89 ? -10.699 10.603 8.491 1.00 95.25 89 ARG A O 1
ATOM 725 N N . ASP A 1 90 ? -9.129 10.993 10.049 1.00 95.75 90 ASP A N 1
AT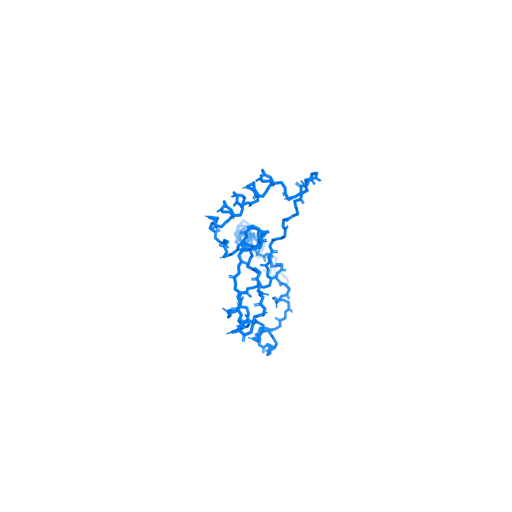OM 726 C CA . ASP A 1 90 ? -8.194 11.648 9.134 1.00 95.75 90 ASP A CA 1
ATOM 727 C C . ASP A 1 90 ? -7.637 10.646 8.111 1.00 95.75 90 ASP A C 1
ATOM 729 O O . ASP A 1 90 ? -7.532 10.964 6.928 1.00 95.75 90 ASP A O 1
ATOM 733 N N . LEU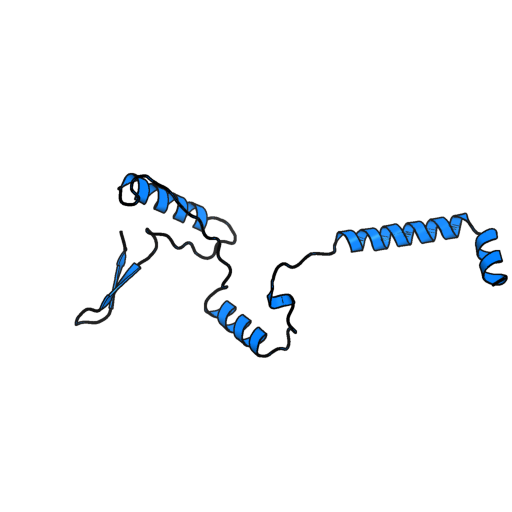 A 1 91 ? -7.335 9.414 8.541 1.00 95.19 91 LEU A N 1
ATOM 734 C CA . LEU A 1 91 ? -6.875 8.343 7.654 1.00 95.19 91 LEU A CA 1
ATOM 735 C C . LEU A 1 91 ? -7.968 7.875 6.685 1.00 95.19 91 LEU A C 1
ATOM 737 O O . LEU A 1 91 ? -7.671 7.621 5.522 1.00 95.19 91 LEU A O 1
ATOM 741 N N . GLU A 1 92 ? -9.224 7.798 7.129 1.00 94.44 92 GLU A N 1
ATOM 742 C CA . GLU A 1 92 ? -10.366 7.438 6.272 1.00 94.44 92 GLU A CA 1
ATOM 743 C C . GLU A 1 92 ? -10.621 8.447 5.142 1.00 94.44 92 GLU A C 1
ATOM 745 O O . GLU A 1 92 ? -11.215 8.098 4.125 1.00 94.44 92 GLU A O 1
ATOM 750 N N . GLN A 1 93 ? -10.169 9.696 5.292 1.00 95.88 93 GLN A N 1
ATOM 751 C CA . GLN A 1 93 ? -10.309 10.732 4.262 1.00 95.88 93 GLN A CA 1
ATOM 752 C C . GLN A 1 93 ? -9.219 10.674 3.184 1.00 95.88 93 GLN A C 1
ATOM 754 O O . GLN A 1 93 ? -9.312 11.390 2.183 1.00 95.88 93 GLN A O 1
ATOM 759 N N . ILE A 1 94 ? -8.179 9.857 3.369 1.00 95.56 94 ILE A N 1
ATOM 760 C CA . ILE A 1 94 ? -7.083 9.738 2.408 1.00 95.56 94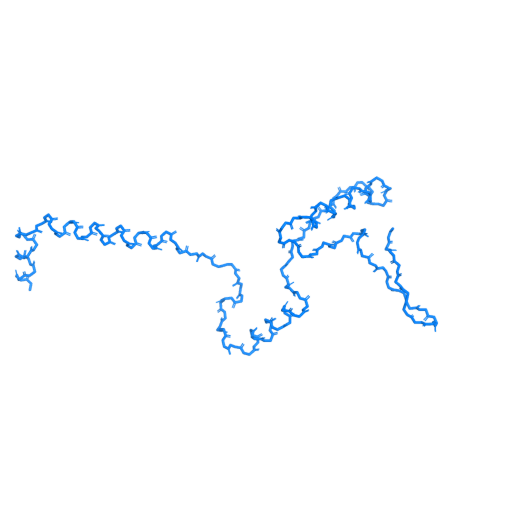 ILE A CA 1
ATOM 761 C C . ILE A 1 94 ? -7.556 8.948 1.184 1.00 95.56 94 ILE A C 1
ATOM 763 O O . ILE A 1 94 ? -8.045 7.824 1.292 1.00 95.56 94 ILE A O 1
ATOM 767 N N . GLU A 1 95 ? -7.357 9.520 -0.006 1.00 93.81 95 GLU A N 1
ATOM 768 C CA . GLU A 1 95 ? -7.650 8.836 -1.267 1.00 93.81 95 GLU A CA 1
ATOM 769 C C . GLU A 1 95 ? -6.880 7.507 -1.356 1.00 93.81 95 GLU A C 1
ATOM 771 O O . GLU A 1 95 ? -5.657 7.466 -1.221 1.00 93.81 95 GLU A O 1
ATOM 776 N N . GLY A 1 96 ? -7.611 6.414 -1.583 1.00 86.69 96 GLY A N 1
ATOM 777 C CA . GLY A 1 96 ? -7.062 5.057 -1.646 1.00 86.69 96 GLY A CA 1
ATOM 778 C C . GLY A 1 96 ? -7.178 4.254 -0.346 1.00 86.69 96 GLY A C 1
ATOM 779 O O . GLY A 1 96 ? -6.947 3.047 -0.374 1.00 86.69 96 GLY A O 1
ATOM 780 N N . VAL A 1 97 ? -7.587 4.864 0.771 1.00 89.69 97 VAL A N 1
ATOM 781 C CA . VAL A 1 97 ? -7.907 4.132 2.004 1.00 89.69 97 VAL A CA 1
ATOM 782 C C . VAL A 1 97 ? -9.356 3.652 1.946 1.00 89.69 97 VAL A C 1
ATOM 784 O O . VAL A 1 97 ? -10.288 4.448 1.934 1.00 89.69 97 VAL A O 1
ATOM 787 N N . ALA A 1 98 ? -9.554 2.333 1.899 1.00 86.12 98 ALA A N 1
ATOM 788 C CA . ALA A 1 98 ? -10.893 1.744 1.846 1.00 86.12 98 ALA A CA 1
ATOM 789 C C . ALA A 1 98 ? -11.575 1.685 3.224 1.00 86.12 98 ALA A C 1
ATOM 791 O O . ALA A 1 98 ? -12.780 1.899 3.332 1.00 86.12 98 ALA A O 1
ATOM 792 N N . ASN A 1 99 ? -10.820 1.355 4.276 1.00 88.56 99 ASN A N 1
ATOM 793 C CA . ASN A 1 99 ? -11.333 1.238 5.638 1.00 88.56 99 ASN A CA 1
ATOM 794 C C . ASN A 1 99 ? -10.199 1.372 6.665 1.00 88.56 99 ASN A C 1
ATOM 796 O O . ASN A 1 99 ? -9.077 0.932 6.401 1.00 88.56 99 ASN A O 1
ATOM 800 N N . VAL A 1 100 ? -10.499 1.930 7.842 1.00 92.44 100 VAL A N 1
ATOM 801 C CA . VAL A 1 100 ? -9.567 2.014 8.974 1.00 92.44 100 VAL A CA 1
ATOM 802 C C . VAL A 1 100 ? -10.182 1.329 10.191 1.00 92.44 100 VAL A C 1
ATOM 804 O O . VAL A 1 100 ? -11.266 1.677 10.657 1.00 92.44 100 VAL A O 1
ATOM 807 N N . ARG A 1 101 ? -9.468 0.344 10.742 1.00 91.38 101 ARG A N 1
ATOM 808 C CA . ARG A 1 101 ? -9.881 -0.370 11.956 1.00 91.38 101 ARG A CA 1
ATOM 809 C C . ARG A 1 101 ? -9.032 0.079 13.135 1.00 91.38 101 ARG A C 1
ATOM 811 O O . ARG A 1 101 ? -7.816 -0.101 13.123 1.00 91.38 101 ARG A O 1
ATOM 818 N N . SER A 1 102 ? -9.676 0.632 14.152 1.00 92.62 102 SER A N 1
ATOM 819 C CA . SER A 1 102 ? -9.051 1.096 15.389 1.00 92.62 102 SER A CA 1
ATOM 820 C C . SER A 1 102 ? -9.929 0.747 16.590 1.00 92.62 102 SER A C 1
ATOM 822 O O . SER A 1 102 ? -11.018 0.198 16.436 1.00 92.62 102 SER A O 1
ATOM 824 N N . LEU A 1 103 ? -9.465 1.067 17.800 1.00 89.75 103 LEU A N 1
ATOM 825 C CA . LEU A 1 103 ? -10.235 0.840 19.026 1.00 89.75 103 LEU A CA 1
ATOM 826 C C . LEU A 1 103 ? -11.597 1.557 19.000 1.00 89.75 103 LEU A C 1
ATOM 828 O O . LEU A 1 103 ? -12.549 1.056 19.583 1.00 89.75 103 LEU A O 1
ATOM 832 N N . THR A 1 104 ? -11.691 2.689 18.296 1.00 91.50 104 THR A N 1
ATOM 833 C CA . THR A 1 104 ? -12.888 3.539 18.236 1.00 91.50 104 THR A CA 1
ATOM 834 C C . THR A 1 104 ? -13.809 3.234 17.057 1.00 91.50 104 THR A C 1
ATOM 836 O O . THR A 1 104 ? -14.898 3.794 16.999 1.00 91.50 104 THR A O 1
ATOM 839 N N . SER A 1 105 ? -13.396 2.379 16.112 1.00 89.69 105 SER A N 1
ATOM 840 C CA . SER A 1 105 ? -14.201 2.036 14.927 1.00 89.69 105 SER A CA 1
ATOM 841 C C . SER A 1 105 ? -14.713 0.596 14.904 1.00 89.69 105 SER A C 1
ATOM 843 O O . SER A 1 105 ? -15.450 0.226 13.992 1.00 89.69 105 SER A O 1
ATOM 845 N N . VAL A 1 106 ? -14.334 -0.233 15.881 1.00 90.38 106 VAL A N 1
ATOM 846 C CA . VAL A 1 106 ? -14.802 -1.622 15.966 1.00 90.38 106 VAL A CA 1
ATOM 847 C C . VAL A 1 106 ? -16.043 -1.754 16.843 1.00 90.38 106 VAL A C 1
ATOM 849 O O . VAL A 1 106 ? -16.114 -1.209 17.945 1.00 90.38 106 VAL A O 1
ATOM 852 N N . ASP A 1 107 ? -16.989 -2.555 16.361 1.00 88.56 107 ASP A N 1
ATOM 853 C CA . ASP A 1 107 ? -18.156 -2.969 17.130 1.00 88.56 107 ASP A CA 1
ATOM 854 C C . ASP A 1 107 ? -17.850 -4.232 17.944 1.00 88.56 107 ASP A C 1
ATOM 856 O O . ASP A 1 107 ? -17.235 -5.195 17.472 1.00 88.56 107 ASP A O 1
ATOM 860 N N . GLU A 1 108 ? -18.326 -4.242 19.179 1.00 89.00 108 GLU A N 1
ATOM 861 C CA . GLU A 1 108 ? -18.440 -5.418 20.019 1.00 89.00 108 GLU A CA 1
ATOM 862 C C . GLU A 1 108 ? -19.709 -6.198 19.643 1.00 89.00 108 GLU A C 1
ATOM 864 O O . GLU A 1 108 ? -20.808 -5.644 19.590 1.00 89.00 1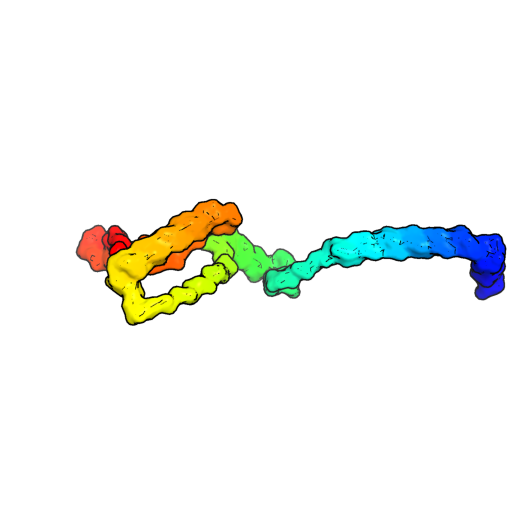08 GLU A O 1
ATOM 869 N N . ILE A 1 109 ? -19.556 -7.503 19.396 1.00 90.06 109 ILE A N 1
ATOM 870 C CA . ILE A 1 109 ? -20.662 -8.405 19.054 1.00 90.06 109 ILE A CA 1
ATOM 871 C C . ILE A 1 109 ? -20.961 -9.298 20.260 1.00 90.06 109 ILE A C 1
ATOM 873 O O . ILE A 1 109 ? -20.144 -10.148 20.623 1.00 90.06 109 ILE A O 1
ATOM 877 N N . LYS A 1 110 ? -22.147 -9.148 20.858 1.00 91.69 110 LYS A N 1
ATOM 878 C CA . LYS A 1 110 ? -22.610 -9.966 21.990 1.00 91.69 110 LYS A CA 1
ATOM 879 C C . LYS A 1 110 ? -23.790 -10.848 21.596 1.00 91.69 110 LYS A C 1
ATOM 881 O O . LYS A 1 110 ? -24.741 -10.394 20.970 1.00 91.69 110 LYS A O 1
ATOM 886 N N . GLY A 1 111 ? -23.747 -12.119 21.994 1.00 90.62 111 GLY A N 1
ATOM 887 C CA . GLY A 1 111 ? -24.899 -13.015 21.900 1.00 90.62 111 GLY A CA 1
ATOM 888 C C . GLY A 1 111 ? -25.872 -12.764 23.051 1.00 90.62 111 GLY A C 1
ATOM 889 O O . GLY A 1 111 ? -25.486 -12.865 24.214 1.00 90.62 111 GLY A O 1
ATOM 890 N N . THR A 1 112 ? -27.123 -12.456 22.734 1.00 91.06 112 THR A N 1
ATOM 891 C CA . THR A 1 112 ? -28.227 -12.271 23.684 1.00 91.06 112 THR A CA 1
ATOM 892 C C . THR A 1 112 ? -29.302 -13.337 23.459 1.00 91.06 112 THR A C 1
ATOM 894 O O . THR A 1 112 ? -29.305 -14.021 22.434 1.00 91.06 112 THR A O 1
ATOM 897 N N . GLU A 1 113 ? -30.250 -13.492 24.393 1.00 88.38 113 GLU A N 1
ATOM 898 C CA . GLU A 1 113 ? -31.357 -14.458 24.231 1.00 88.38 113 GLU A CA 1
ATOM 899 C C . GLU A 1 113 ? -32.210 -14.207 22.975 1.00 88.38 113 GLU A C 1
ATOM 901 O O . GLU A 1 113 ? -32.863 -15.122 22.477 1.00 88.38 113 GLU A O 1
ATOM 906 N N . TRP A 1 114 ? -32.180 -12.983 22.443 1.00 84.88 114 TRP A N 1
ATOM 907 C CA . TRP A 1 114 ? -32.955 -12.564 21.276 1.00 84.88 114 TRP A CA 1
ATOM 908 C C . TRP A 1 114 ? -32.133 -12.493 19.982 1.00 84.88 114 TRP A C 1
ATOM 910 O O . TRP A 1 114 ? -32.702 -12.215 18.927 1.00 84.88 114 TRP A O 1
ATOM 920 N N . GLY A 1 115 ? -30.821 -12.758 20.026 1.00 90.38 115 GLY A N 1
ATOM 921 C CA . GLY A 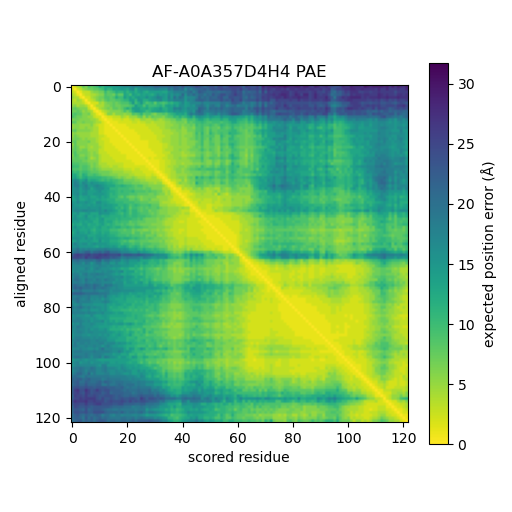1 115 ? -29.964 -12.756 18.839 1.00 90.38 115 GLY A CA 1
ATOM 922 C C . GLY A 1 115 ? -28.572 -12.172 19.078 1.00 90.38 115 GLY A C 1
ATOM 923 O O . GLY A 1 115 ? -27.919 -12.485 20.067 1.00 90.38 115 GLY A O 1
ATOM 924 N N . LEU A 1 116 ? -28.097 -11.356 18.134 1.00 92.25 116 LEU A N 1
ATOM 925 C CA . LEU A 1 116 ? -26.805 -10.668 18.205 1.00 92.25 116 LEU A CA 1
ATOM 926 C C . LEU A 1 116 ? -27.033 -9.177 18.468 1.00 92.25 116 LEU A C 1
ATOM 928 O O . LEU A 1 116 ? -27.815 -8.541 17.765 1.00 92.25 116 LEU A O 1
ATOM 932 N N . GLU A 1 117 ? -26.342 -8.633 19.463 1.00 91.06 117 GLU A N 1
ATOM 933 C CA . GLU A 1 117 ? -26.292 -7.205 19.767 1.00 91.06 117 GLU A CA 1
ATOM 934 C C . GLU A 1 117 ? -24.938 -6.641 19.324 1.00 91.06 117 GLU A C 1
ATOM 936 O O . GLU A 1 117 ? -23.892 -7.231 19.602 1.00 91.06 117 GLU A O 1
ATOM 941 N N . LEU A 1 118 ? -24.988 -5.522 18.604 1.00 90.56 118 LEU A N 1
ATOM 942 C CA . LEU A 1 118 ? -23.833 -4.774 18.115 1.00 90.56 118 LEU A CA 1
ATOM 943 C C . LEU A 1 118 ? -23.760 -3.467 18.903 1.00 90.56 118 LEU A C 1
ATOM 945 O O . LEU A 1 118 ? -24.713 -2.686 18.878 1.00 90.56 118 LEU A O 1
ATOM 949 N N . SER A 1 119 ? -22.651 -3.230 19.595 1.00 88.12 119 SER A N 1
ATOM 950 C CA . SER A 1 119 ? -22.408 -1.987 20.333 1.00 88.12 119 SER A CA 1
ATOM 951 C C . SER A 1 119 ? -20.984 -1.492 20.097 1.00 88.12 119 SER A C 1
ATOM 953 O O . SER A 1 119 ? -20.096 -2.331 19.977 1.00 88.12 119 SER A O 1
ATOM 955 N N . PRO A 1 120 ? -20.722 -0.174 20.096 1.00 86.31 120 PRO A N 1
ATOM 956 C CA . PRO A 1 120 ? -19.354 0.338 20.043 1.00 86.31 120 PRO A CA 1
ATOM 957 C C . PRO A 1 120 ? -18.495 -0.254 21.164 1.00 86.31 120 PRO A C 1
ATOM 959 O O . PRO A 1 120 ? -18.987 -0.458 22.277 1.00 86.31 120 PRO A O 1
ATOM 962 N N . LEU A 1 121 ? -17.225 -0.539 20.873 1.00 84.94 121 LEU A N 1
ATOM 963 C CA . LEU A 1 121 ? -16.314 -1.135 21.852 1.00 84.94 121 LEU A CA 1
ATOM 964 C C . LEU A 1 121 ? -15.934 -0.175 22.996 1.00 84.94 121 LEU A C 1
ATOM 966 O O . LEU A 1 121 ? -15.702 -0.634 24.116 1.00 84.94 121 LEU A O 1
ATOM 970 N N . VAL A 1 122 ? -15.845 1.131 22.717 1.00 82.38 122 VAL A N 1
ATOM 971 C CA . VAL A 1 122 ? -15.447 2.193 23.664 1.00 82.38 122 VAL A CA 1
ATOM 972 C C . VAL A 1 122 ? -16.316 3.435 23.543 1.00 82.38 122 VAL A C 1
ATOM 974 O O . VAL A 1 122 ? -16.843 3.690 22.437 1.00 82.38 122 VAL A O 1
#